Protein AF-A0A940W185-F1 (afdb_monomer)

Solvent-accessible surface area (backbone atoms only — not comparable to full-atom values): 5655 Å² total; per-residue (Å²): 115,68,66,63,51,51,51,52,52,51,52,49,50,53,51,50,52,52,53,50,52,56,47,51,56,51,49,55,60,72,57,41,48,78,48,98,65,41,20,35,39,32,78,48,77,94,87,41,63,51,71,51,66,34,74,63,48,48,61,72,66,52,75,73,76,48,74,49,69,66,63,90,88,64,88,79,52,80,72,36,76,55,34,32,43,32,41,90,95,43,76,45,76,34,39,71

Radius of gyration: 20.03 Å; Cα contacts (8 Å, |Δi|>4): 103; chains: 1; bounding box: 38×27×62 Å

Sequence (96 aa):
MTVLLATLMIAAFLTADYALEARRKRQAAASALFHRGHTWALPAARGFARVGIDDFARQVVGTIDRIEFPEPGKEVRQGDALFTVVRGNRKIDFVA

Secondary structure (DSSP, 8-state):
-HHHHHHHHHHHHHHHHHHHHHHHHHHHHHT-EE-TTSEEEEE-GGG-EEEEE-HHHHHHH-S--EEEPPPTT----TTSEEEEEEETTEEEEEE-

Mean predicted aligned error: 7.54 Å

Foldseek 3Di:
DVVVVVVVVVVVVVVVVVVVVVVVVVVQVVQWDADPLQKIWHDDPPRDIDIDGHPVVCVVLDDFPDKAADDPPDDFDFPGFGIWTDDPPDIDTRGD

pLDDT: mean 90.77, std 6.91, range [67.0, 97.25]

Nearest PDB structures (foldseek):
  3a8i-assembly2_F  TM=9.016E-01  e=1.578E-03  Escherichia coli K-12
  3hgb-assembly1_A  TM=8.989E-01  e=1.892E-03  Mycobacterium tuberculosis H37Rv
  3a7a-assembly2_D  TM=8.986E-01  e=1.781E-03  Escherichia coli K-12
  3ift-assembly1_A  TM=8.897E-01  e=2.268E-03  Mycobacterium tuberculosis
  3a7a-assembly1_B  TM=9.163E-01  e=3.262E-03  Escherichia coli K-12

Structure (mmCIF, N/CA/C/O backbone):
data_AF-A0A940W185-F1
#
_entry.id   AF-A0A940W185-F1
#
loop_
_atom_site.group_PDB
_atom_site.id
_atom_site.type_symbol
_atom_site.label_atom_id
_atom_site.label_alt_id
_atom_site.label_comp_id
_atom_site.label_asym_id
_atom_site.label_entity_id
_atom_site.label_seq_id
_atom_site.pdbx_PDB_ins_code
_atom_site.Cartn_x
_atom_site.Cartn_y
_atom_site.Cartn_z
_atom_site.occupancy
_atom_site.B_iso_or_equiv
_atom_site.auth_seq_id
_atom_site.auth_comp_id
_atom_site.auth_asym_id
_atom_site.auth_atom_id
_atom_site.pdbx_PDB_model_num
ATOM 1 N N . MET A 1 1 ? 17.698 -3.581 47.408 1.00 79.00 1 MET A N 1
ATOM 2 C CA . MET A 1 1 ? 18.628 -3.782 46.271 1.00 79.00 1 MET A CA 1
ATOM 3 C C . MET A 1 1 ? 17.962 -4.513 45.102 1.00 79.00 1 MET A C 1
ATOM 5 O O . MET A 1 1 ? 18.002 -4.010 43.992 1.00 79.00 1 MET A O 1
ATOM 9 N N . THR A 1 2 ? 17.307 -5.655 45.334 1.00 90.00 2 THR A N 1
ATOM 10 C CA . THR A 1 2 ? 16.699 -6.513 44.293 1.00 90.00 2 THR A CA 1
ATOM 11 C C . THR A 1 2 ? 15.540 -5.874 43.520 1.00 90.00 2 THR A C 1
ATOM 13 O O . THR A 1 2 ? 15.497 -5.994 42.302 1.00 90.00 2 THR A O 1
ATOM 16 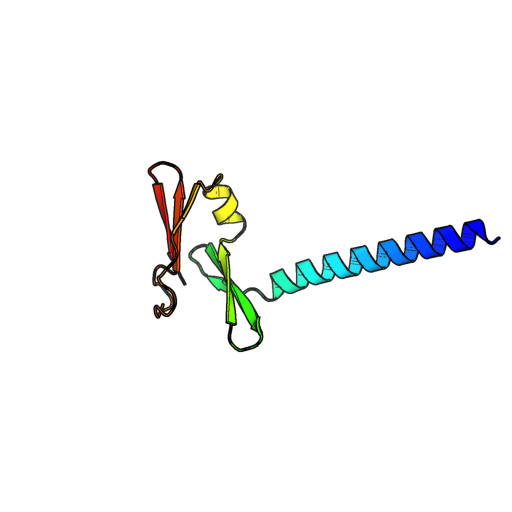N N . VAL A 1 3 ? 14.640 -5.142 44.188 1.00 90.50 3 VAL A N 1
ATOM 17 C CA . VAL A 1 3 ? 13.497 -4.472 43.527 1.00 90.50 3 VAL A CA 1
ATOM 18 C C . VAL A 1 3 ? 13.955 -3.381 42.553 1.00 90.50 3 VAL A C 1
ATOM 20 O O . VAL A 1 3 ? 13.447 -3.306 41.442 1.00 90.50 3 VAL A O 1
ATOM 23 N N . LEU A 1 4 ? 14.958 -2.583 42.938 1.00 89.62 4 LEU A N 1
ATOM 24 C CA . LEU A 1 4 ? 15.535 -1.535 42.087 1.00 89.62 4 LEU A CA 1
ATOM 25 C C . LEU A 1 4 ? 16.229 -2.123 40.850 1.00 89.62 4 LEU A C 1
ATOM 27 O O . LEU A 1 4 ? 16.123 -1.589 39.752 1.00 89.62 4 LEU A O 1
ATOM 31 N N . LEU A 1 5 ? 16.928 -3.244 41.022 1.00 90.12 5 LEU A N 1
ATOM 32 C CA . LEU A 1 5 ? 17.546 -3.961 39.910 1.00 90.12 5 LEU A CA 1
ATOM 33 C C . LEU A 1 5 ? 16.487 -4.529 38.956 1.00 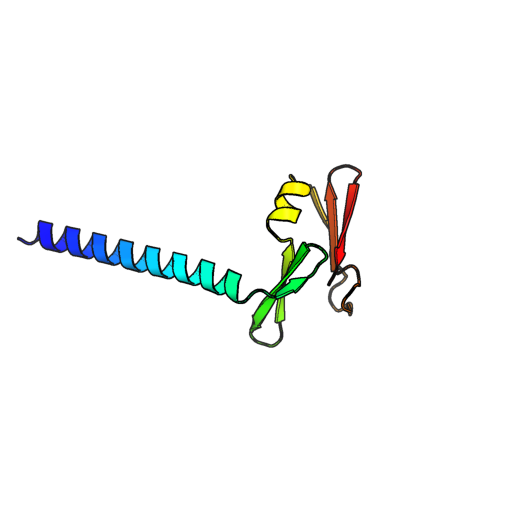90.12 5 LEU A C 1
ATOM 35 O O . LEU A 1 5 ? 16.618 -4.376 37.745 1.00 90.12 5 LEU A O 1
ATOM 39 N N . ALA A 1 6 ? 15.411 -5.115 39.487 1.00 91.62 6 ALA A N 1
ATOM 40 C CA . ALA A 1 6 ? 14.321 -5.654 38.679 1.00 91.62 6 ALA A CA 1
ATOM 41 C C . ALA A 1 6 ? 13.593 -4.564 37.874 1.00 91.62 6 ALA A C 1
ATOM 43 O O . ALA A 1 6 ? 13.331 -4.755 36.687 1.00 91.62 6 ALA A O 1
ATOM 44 N N . THR A 1 7 ? 13.317 -3.401 38.473 1.00 93.88 7 THR A N 1
ATOM 45 C CA . THR A 1 7 ? 12.675 -2.286 37.758 1.00 93.88 7 THR A CA 1
ATOM 46 C C . THR A 1 7 ? 13.572 -1.716 36.663 1.00 93.88 7 THR A C 1
ATOM 48 O O . THR A 1 7 ? 13.087 -1.469 35.560 1.00 93.88 7 THR A O 1
ATOM 51 N N . LEU A 1 8 ? 14.878 -1.576 36.915 1.00 95.69 8 LEU A N 1
ATOM 52 C CA . LEU A 1 8 ? 15.839 -1.143 35.897 1.00 95.69 8 LEU A CA 1
ATOM 53 C C . LEU A 1 8 ? 15.955 -2.147 34.743 1.00 95.69 8 LEU A C 1
ATOM 55 O O . LEU A 1 8 ? 16.006 -1.735 33.586 1.00 95.69 8 LEU A O 1
ATOM 59 N N . MET A 1 9 ? 15.939 -3.452 35.028 1.00 94.44 9 MET A N 1
ATOM 60 C CA . MET A 1 9 ? 15.979 -4.488 33.991 1.00 94.44 9 MET A CA 1
ATOM 61 C C . MET A 1 9 ? 14.719 -4.495 33.120 1.00 94.44 9 MET A C 1
ATOM 63 O O . MET A 1 9 ? 14.829 -4.578 31.898 1.00 94.44 9 MET A O 1
ATOM 67 N N . ILE A 1 10 ? 13.534 -4.353 33.719 1.00 95.00 10 ILE A N 1
ATOM 68 C CA . ILE A 1 10 ? 12.270 -4.267 32.973 1.00 95.00 10 ILE A CA 1
ATOM 69 C C . ILE A 1 10 ? 12.240 -2.994 32.122 1.00 95.00 10 ILE A C 1
ATOM 71 O O . ILE A 1 10 ? 11.922 -3.058 30.936 1.00 95.00 10 ILE A O 1
ATOM 75 N N . ALA A 1 11 ? 12.620 -1.845 32.688 1.00 94.12 11 ALA A N 1
ATOM 76 C CA . ALA A 1 11 ? 12.675 -0.586 31.950 1.00 94.12 11 ALA A CA 1
ATOM 77 C C . ALA A 1 11 ? 13.664 -0.655 30.774 1.00 94.12 11 ALA A C 1
ATOM 79 O O . ALA A 1 11 ? 13.344 -0.201 29.675 1.00 94.12 11 ALA A O 1
ATOM 80 N N . ALA A 1 12 ? 14.835 -1.269 30.972 1.00 92.62 12 ALA A N 1
ATOM 81 C CA . ALA A 1 12 ? 15.821 -1.481 29.916 1.00 92.62 12 ALA A CA 1
ATOM 82 C C . ALA A 1 12 ? 15.289 -2.408 28.813 1.00 92.62 12 ALA A C 1
ATOM 84 O O . ALA A 1 12 ? 15.441 -2.099 27.632 1.00 92.62 12 ALA A O 1
ATOM 85 N N . PHE A 1 13 ? 14.617 -3.502 29.185 1.00 95.12 13 PHE A N 1
ATOM 86 C CA . PHE A 1 13 ? 14.016 -4.438 28.235 1.00 95.12 13 PHE A CA 1
ATOM 87 C C . PHE A 1 13 ? 12.917 -3.775 27.394 1.00 95.12 13 PHE A C 1
ATOM 89 O O . PHE A 1 13 ? 12.965 -3.834 26.168 1.00 95.12 13 PHE A O 1
ATOM 96 N N . LEU A 1 14 ? 11.983 -3.064 28.035 1.00 92.38 14 LEU A N 1
ATOM 97 C CA . LEU A 1 14 ? 10.913 -2.334 27.346 1.00 92.38 14 LEU A CA 1
ATOM 98 C C . LEU A 1 14 ? 11.462 -1.232 26.433 1.00 92.38 14 LEU A C 1
ATOM 100 O O . LEU A 1 14 ? 10.981 -1.048 25.317 1.00 92.38 14 LEU A O 1
ATOM 104 N N . THR A 1 15 ? 12.498 -0.516 26.877 1.00 90.56 15 THR A N 1
ATOM 105 C CA . THR A 1 15 ? 13.142 0.527 26.067 1.00 90.56 15 THR A CA 1
ATOM 106 C C . THR A 1 15 ? 13.836 -0.069 24.842 1.00 90.56 15 THR A C 1
ATOM 108 O O . THR A 1 15 ? 13.741 0.489 23.748 1.00 90.56 15 THR A O 1
ATOM 111 N N . ALA A 1 16 ? 14.521 -1.205 25.000 1.00 90.19 16 ALA A N 1
ATOM 112 C CA . ALA A 1 16 ? 15.186 -1.898 23.902 1.00 90.19 16 ALA A CA 1
ATOM 113 C C . ALA A 1 16 ? 14.182 -2.434 22.871 1.00 90.19 16 ALA A C 1
ATOM 115 O O . ALA A 1 16 ? 14.385 -2.236 21.671 1.00 90.19 16 ALA A O 1
ATOM 116 N N . ASP A 1 17 ? 13.088 -3.046 23.328 1.00 88.88 17 ASP A N 1
ATOM 117 C CA . ASP A 1 17 ? 12.013 -3.548 22.468 1.00 88.88 17 ASP A CA 1
ATOM 118 C C . ASP A 1 17 ? 11.335 -2.407 21.690 1.00 88.88 17 ASP A C 1
ATOM 120 O O . ASP A 1 17 ? 11.255 -2.438 20.458 1.00 88.88 17 ASP A O 1
ATOM 124 N N . TYR A 1 18 ? 10.989 -1.316 22.382 1.00 86.81 18 TYR A N 1
ATOM 125 C CA . TYR A 1 18 ? 10.432 -0.117 21.755 1.00 86.81 18 TYR A CA 1
ATOM 126 C C . TYR A 1 18 ? 11.373 0.482 20.697 1.00 86.81 18 TYR A C 1
ATOM 128 O O . TYR A 1 18 ? 10.955 0.819 19.584 1.00 86.81 18 TYR A O 1
ATOM 136 N N . ALA A 1 19 ? 12.665 0.604 21.018 1.00 87.75 19 ALA A N 1
ATOM 137 C CA . ALA A 1 19 ? 13.659 1.144 20.097 1.00 87.75 19 ALA A CA 1
ATOM 138 C C . ALA A 1 19 ? 13.861 0.245 18.867 1.00 87.75 19 ALA A C 1
ATOM 140 O O . ALA A 1 19 ? 14.043 0.759 17.756 1.00 87.75 19 ALA A O 1
ATOM 141 N N . LEU A 1 20 ? 13.816 -1.078 19.044 1.00 85.00 20 LEU A N 1
ATOM 142 C CA . LEU A 1 20 ? 13.917 -2.046 17.957 1.00 85.00 20 LEU A CA 1
ATOM 143 C C . LEU A 1 20 ? 12.713 -1.944 17.015 1.00 85.00 20 LEU A C 1
ATOM 145 O O . LEU A 1 20 ? 12.895 -1.866 15.798 1.00 85.00 20 LEU A O 1
ATOM 149 N N . GLU A 1 21 ? 11.504 -1.869 17.563 1.00 85.38 21 GLU A N 1
ATOM 150 C CA . GLU A 1 21 ? 10.275 -1.756 16.778 1.00 85.38 21 GLU A CA 1
ATOM 151 C C . GLU A 1 21 ? 10.215 -0.427 16.005 1.00 85.38 21 GLU A C 1
ATOM 153 O O . GLU A 1 21 ? 9.926 -0.391 14.804 1.00 85.38 21 GLU A O 1
ATOM 158 N N . ALA A 1 22 ? 10.607 0.680 16.641 1.00 81.06 22 ALA A N 1
ATOM 159 C CA . ALA A 1 22 ? 10.704 1.982 15.984 1.00 81.06 22 ALA A CA 1
ATOM 160 C C . ALA A 1 22 ? 11.770 2.017 14.870 1.00 81.06 22 ALA A C 1
ATOM 162 O O . ALA A 1 22 ? 11.617 2.738 13.879 1.00 81.06 22 ALA A O 1
ATOM 163 N N . ARG A 1 23 ? 12.874 1.270 15.012 1.00 75.88 23 ARG A N 1
ATOM 164 C CA . ARG A 1 23 ? 13.878 1.110 13.943 1.00 75.88 23 ARG A CA 1
ATOM 165 C C . ARG A 1 23 ? 13.3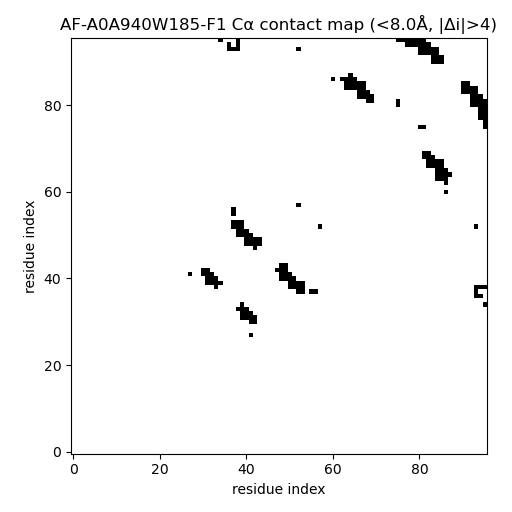37 0.266 12.796 1.00 75.88 23 ARG A C 1
ATOM 167 O O . ARG A 1 23 ? 13.488 0.677 11.651 1.00 75.88 23 ARG A O 1
ATOM 174 N N . ARG A 1 24 ? 12.657 -0.848 13.085 1.00 76.00 24 ARG A N 1
ATOM 175 C CA . ARG A 1 24 ? 12.031 -1.707 12.066 1.00 76.00 24 ARG A CA 1
ATOM 176 C C . ARG A 1 24 ? 11.028 -0.943 11.209 1.00 76.00 24 ARG A C 1
ATOM 178 O O . ARG A 1 24 ? 11.117 -1.011 9.986 1.00 76.00 24 ARG A O 1
ATOM 185 N N . LYS A 1 25 ? 10.136 -0.155 11.822 1.00 72.62 25 LYS A N 1
ATOM 186 C CA . LYS A 1 25 ? 9.174 0.689 11.087 1.00 72.62 25 LYS A CA 1
ATOM 187 C C . LYS A 1 25 ? 9.869 1.707 10.182 1.00 72.62 25 LYS A C 1
ATOM 189 O O . LYS A 1 25 ? 9.513 1.832 9.013 1.00 72.62 25 LYS A O 1
ATOM 194 N N . ARG A 1 26 ? 10.902 2.389 10.691 1.00 67.00 26 ARG A N 1
ATOM 195 C CA . ARG A 1 26 ? 11.695 3.345 9.898 1.00 67.00 26 ARG A CA 1
ATOM 196 C C . ARG A 1 26 ? 12.445 2.674 8.750 1.00 67.00 26 ARG A C 1
ATOM 198 O O . ARG A 1 26 ? 12.464 3.212 7.652 1.00 67.00 26 ARG A O 1
ATOM 205 N N . GLN A 1 27 ? 13.026 1.501 8.980 1.00 69.12 27 GLN A N 1
ATOM 206 C CA . GLN A 1 27 ? 13.740 0.753 7.949 1.00 69.12 27 GLN A CA 1
ATOM 207 C C . GLN A 1 27 ? 12.793 0.235 6.860 1.00 69.12 27 GLN A C 1
ATOM 209 O O . GLN A 1 27 ? 13.137 0.300 5.682 1.00 69.12 27 GLN A O 1
ATOM 214 N N . ALA A 1 28 ? 11.595 -0.229 7.230 1.00 67.81 28 ALA A N 1
ATOM 215 C CA . ALA A 1 28 ? 10.563 -0.620 6.274 1.00 67.81 28 ALA A CA 1
ATOM 216 C C . ALA A 1 28 ? 10.139 0.560 5.383 1.00 67.81 28 ALA A C 1
ATOM 218 O O . ALA A 1 28 ? 10.048 0.393 4.172 1.00 67.81 28 ALA A O 1
ATOM 219 N N . ALA A 1 29 ? 9.969 1.757 5.958 1.00 68.81 29 ALA A N 1
ATOM 220 C CA . ALA A 1 29 ? 9.691 2.973 5.193 1.00 68.81 29 ALA A CA 1
ATOM 221 C C . ALA A 1 29 ? 10.867 3.384 4.288 1.00 68.81 29 ALA A C 1
ATOM 223 O O . ALA A 1 29 ? 10.660 3.729 3.131 1.00 68.81 29 ALA A O 1
ATOM 224 N N . ALA A 1 30 ? 12.106 3.289 4.781 1.00 72.19 30 ALA A N 1
ATOM 225 C CA . ALA A 1 30 ? 13.307 3.619 4.008 1.00 72.19 30 ALA A CA 1
ATOM 226 C C . ALA A 1 30 ? 13.588 2.639 2.853 1.00 72.19 30 ALA A C 1
ATOM 228 O O . ALA A 1 30 ? 14.318 2.979 1.929 1.00 72.19 30 ALA A O 1
ATOM 229 N N . SER A 1 31 ? 13.027 1.429 2.912 1.00 82.94 31 SER A N 1
ATOM 230 C CA . SER A 1 31 ? 13.223 0.380 1.901 1.00 82.94 31 SER A CA 1
ATOM 231 C C . SER A 1 31 ? 12.084 0.314 0.875 1.00 82.94 31 SER A C 1
ATOM 233 O O . SER A 1 31 ? 12.133 -0.515 -0.033 1.00 82.94 31 SER A O 1
ATOM 235 N N . ALA A 1 32 ? 11.047 1.142 1.028 1.00 90.00 32 ALA A N 1
ATOM 236 C CA . ALA A 1 32 ? 9.937 1.218 0.090 1.00 90.00 32 ALA A CA 1
ATOM 237 C C . ALA A 1 32 ? 10.301 2.097 -1.118 1.00 90.00 32 ALA A C 1
ATOM 239 O O . ALA A 1 32 ? 10.877 3.175 -0.978 1.00 90.00 32 ALA A O 1
ATOM 240 N N . LEU A 1 33 ? 9.940 1.632 -2.311 1.00 91.94 33 LEU A N 1
ATOM 241 C CA . LEU A 1 33 ? 10.059 2.364 -3.568 1.00 91.94 33 LEU A CA 1
ATOM 242 C C . LEU A 1 33 ? 8.728 3.056 -3.856 1.00 91.94 33 LEU A C 1
ATOM 244 O O . LEU A 1 33 ? 7.690 2.408 -3.767 1.00 91.94 33 LEU A O 1
ATOM 248 N N . PHE A 1 34 ? 8.752 4.340 -4.209 1.00 91.75 34 PHE A N 1
ATOM 249 C CA . PHE A 1 34 ? 7.544 5.140 -4.428 1.00 91.75 34 PHE A CA 1
ATOM 250 C C . PHE A 1 34 ? 7.336 5.463 -5.905 1.00 91.75 34 PHE A C 1
ATOM 252 O O . PHE A 1 34 ? 8.283 5.793 -6.622 1.00 91.75 34 PHE A O 1
ATOM 259 N N . HIS A 1 35 ? 6.078 5.430 -6.336 1.00 93.81 35 HIS A N 1
ATOM 260 C CA . HIS A 1 35 ? 5.652 5.860 -7.659 1.00 93.81 35 HIS A CA 1
ATOM 261 C C . HIS A 1 35 ? 4.918 7.207 -7.589 1.00 93.81 35 HIS A C 1
ATOM 263 O O . HIS A 1 35 ? 4.287 7.546 -6.588 1.00 93.81 35 HIS A O 1
ATOM 269 N N . ARG A 1 36 ? 4.942 7.978 -8.686 1.00 92.88 36 ARG A N 1
ATOM 270 C CA . ARG A 1 36 ? 4.248 9.281 -8.777 1.00 92.88 36 ARG A CA 1
ATOM 271 C C . ARG A 1 36 ? 2.723 9.162 -8.673 1.00 92.88 36 ARG A C 1
ATOM 273 O O . ARG A 1 36 ? 2.062 10.145 -8.374 1.00 92.88 36 ARG A O 1
ATOM 280 N N . GLY A 1 37 ? 2.184 7.967 -8.901 1.00 93.19 37 GLY A N 1
ATOM 281 C CA . GLY A 1 37 ? 0.771 7.625 -8.715 1.00 93.19 37 GLY A CA 1
ATOM 282 C C . GLY A 1 37 ? 0.377 7.317 -7.266 1.00 93.19 37 GLY A C 1
ATOM 283 O O . GLY A 1 37 ? -0.640 6.663 -7.061 1.00 93.19 37 GLY A O 1
ATOM 284 N N . HIS A 1 38 ? 1.176 7.739 -6.278 1.00 94.50 38 HIS A N 1
ATOM 285 C CA . HIS A 1 38 ? 0.929 7.536 -4.844 1.00 94.50 38 HIS A CA 1
ATOM 286 C C . HIS A 1 38 ? 0.826 6.073 -4.401 1.00 94.50 38 HIS A C 1
ATOM 288 O O . HIS A 1 38 ? 0.120 5.732 -3.447 1.00 94.50 38 HIS A O 1
ATOM 294 N N . THR A 1 39 ? 1.563 5.203 -5.085 1.00 95.31 39 THR A N 1
ATOM 295 C CA . THR A 1 39 ? 1.764 3.810 -4.696 1.00 95.31 39 THR A CA 1
ATOM 296 C C . THR A 1 39 ? 3.183 3.590 -4.196 1.00 95.31 39 THR A C 1
ATOM 298 O O . THR A 1 39 ? 4.110 4.337 -4.526 1.00 95.31 39 THR A O 1
ATOM 301 N N . TRP A 1 40 ? 3.359 2.555 -3.382 1.00 94.31 40 TRP A N 1
ATOM 302 C CA . TRP A 1 40 ? 4.670 2.073 -2.973 1.00 94.31 40 TRP A CA 1
ATOM 303 C C . TRP A 1 40 ? 4.800 0.573 -3.198 1.00 94.31 40 TRP A C 1
ATOM 305 O O . TRP A 1 40 ? 3.815 -0.165 -3.147 1.00 94.31 40 TRP A O 1
ATOM 315 N N . ALA A 1 41 ? 6.039 0.128 -3.390 1.00 93.06 41 ALA A N 1
ATOM 316 C CA . ALA A 1 41 ? 6.430 -1.270 -3.427 1.00 93.06 41 ALA A CA 1
ATOM 317 C C . ALA A 1 41 ? 7.540 -1.523 -2.400 1.00 93.06 41 ALA A C 1
ATOM 319 O O . ALA A 1 41 ? 8.569 -0.851 -2.391 1.00 93.06 41 ALA A O 1
ATOM 320 N N . LEU A 1 42 ? 7.336 -2.504 -1.528 1.00 92.94 42 LEU A N 1
ATOM 321 C CA . LEU A 1 42 ? 8.315 -2.964 -0.553 1.00 92.94 42 LEU A CA 1
ATOM 322 C C . LEU A 1 42 ? 8.773 -4.368 -0.955 1.00 92.94 42 LEU A C 1
ATOM 324 O O . LEU A 1 42 ? 7.983 -5.314 -0.825 1.00 92.94 42 LEU A O 1
ATOM 328 N N . PRO A 1 43 ? 10.026 -4.529 -1.416 1.00 91.25 43 PRO A N 1
ATOM 329 C CA . PRO A 1 43 ? 10.577 -5.838 -1.730 1.00 91.25 43 PRO A CA 1
ATOM 330 C C . PRO A 1 43 ? 10.440 -6.805 -0.549 1.00 91.25 43 PRO A C 1
ATOM 332 O O . PRO A 1 43 ? 10.689 -6.460 0.608 1.00 91.25 43 PRO A O 1
ATOM 335 N N . ALA A 1 44 ? 10.030 -8.030 -0.852 1.00 88.81 44 ALA A N 1
ATOM 336 C CA . ALA A 1 44 ? 9.933 -9.139 0.080 1.00 88.81 44 ALA A CA 1
ATOM 337 C C . ALA A 1 44 ? 10.811 -10.304 -0.405 1.00 88.81 44 ALA A C 1
ATOM 339 O O . ALA A 1 44 ? 11.455 -10.252 -1.454 1.00 88.81 44 ALA A O 1
ATOM 340 N N . ALA A 1 45 ? 10.887 -11.369 0.391 1.00 89.25 45 ALA A N 1
ATOM 341 C CA . ALA A 1 45 ? 11.670 -12.541 0.023 1.00 89.25 45 ALA A CA 1
ATOM 342 C C . ALA A 1 45 ? 11.123 -13.207 -1.252 1.00 89.25 45 ALA A C 1
ATOM 344 O O . ALA A 1 45 ? 9.933 -13.120 -1.544 1.00 89.25 45 ALA A O 1
ATOM 345 N N . ARG A 1 46 ? 11.987 -13.949 -1.958 1.00 91.25 46 ARG A N 1
ATOM 346 C CA . ARG A 1 46 ? 11.617 -14.837 -3.080 1.00 91.25 46 ARG A CA 1
ATOM 347 C C . ARG A 1 46 ? 10.969 -14.128 -4.280 1.00 91.25 46 ARG A C 1
ATOM 349 O O . ARG A 1 46 ? 10.100 -14.698 -4.925 1.00 91.25 46 ARG A O 1
ATOM 356 N N . GLY A 1 47 ? 11.391 -12.898 -4.575 1.00 88.38 47 GLY A N 1
ATOM 357 C CA . GLY A 1 47 ? 10.914 -12.149 -5.746 1.00 88.38 47 GLY A CA 1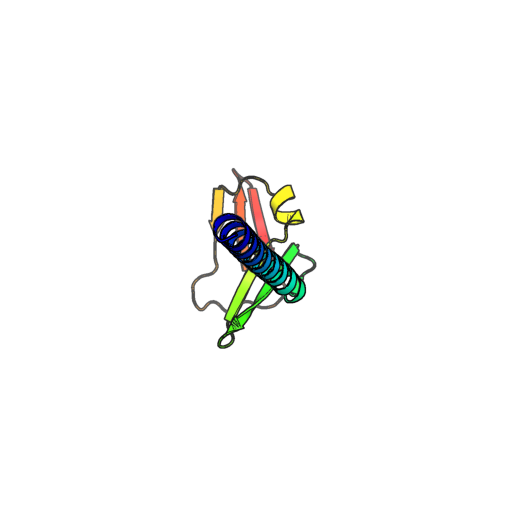
ATOM 358 C C . GLY A 1 47 ? 9.505 -11.570 -5.596 1.00 88.38 47 GLY A C 1
ATOM 359 O O . GLY A 1 47 ? 8.963 -11.039 -6.557 1.00 88.38 47 GLY A O 1
ATOM 360 N N . PHE A 1 48 ? 8.918 -11.644 -4.401 1.00 91.38 48 PHE A N 1
ATOM 361 C CA . PHE A 1 48 ? 7.657 -10.979 -4.103 1.00 91.38 48 PHE A CA 1
ATOM 362 C C . PHE A 1 48 ? 7.895 -9.530 -3.681 1.00 91.38 48 PHE A C 1
ATOM 364 O O . PHE A 1 48 ? 8.945 -9.183 -3.141 1.00 91.38 48 PHE A O 1
ATOM 371 N N . ALA A 1 49 ? 6.879 -8.696 -3.849 1.00 91.44 49 ALA A N 1
ATOM 372 C CA . ALA A 1 49 ? 6.817 -7.373 -3.252 1.00 91.44 49 ALA A CA 1
ATOM 373 C C . ALA A 1 49 ? 5.451 -7.186 -2.592 1.00 91.44 49 ALA A C 1
ATOM 375 O O . ALA A 1 49 ? 4.437 -7.684 -3.080 1.00 91.44 49 ALA A O 1
ATOM 376 N N . ARG A 1 50 ? 5.423 -6.464 -1.472 1.00 92.06 50 ARG A N 1
ATOM 377 C CA . ARG A 1 50 ? 4.178 -5.881 -0.965 1.00 92.06 50 ARG A CA 1
ATOM 378 C C . ARG A 1 50 ? 3.962 -4.557 -1.672 1.00 92.06 50 ARG A C 1
ATOM 380 O O . ARG A 1 50 ? 4.915 -3.805 -1.833 1.00 92.06 50 ARG A O 1
ATOM 387 N N . VAL A 1 51 ? 2.728 -4.272 -2.047 1.00 93.44 51 VAL A N 1
ATOM 388 C CA . VAL A 1 51 ? 2.349 -3.031 -2.722 1.00 93.44 51 VAL A CA 1
ATOM 389 C C . VAL A 1 51 ? 1.201 -2.372 -1.973 1.00 93.44 51 VAL A C 1
ATOM 391 O O . VAL A 1 51 ? 0.437 -3.051 -1.283 1.00 93.44 51 VAL A O 1
ATOM 394 N N . GLY A 1 52 ? 1.080 -1.056 -2.088 1.00 93.50 52 GLY A N 1
ATOM 395 C CA . GLY A 1 52 ? 0.002 -0.311 -1.448 1.00 93.50 52 GLY A CA 1
ATOM 396 C C . GLY A 1 52 ? -0.007 1.154 -1.849 1.00 93.50 52 GLY A C 1
ATOM 397 O O . GLY A 1 52 ? 0.734 1.562 -2.738 1.00 93.50 52 GLY A O 1
ATOM 398 N N . ILE A 1 53 ? -0.852 1.936 -1.178 1.00 94.94 53 ILE A N 1
ATOM 399 C CA . ILE A 1 53 ? -0.920 3.394 -1.331 1.00 94.94 53 ILE A CA 1
ATOM 400 C C . ILE A 1 53 ? -0.123 4.087 -0.230 1.00 94.94 53 ILE A C 1
ATOM 402 O O . ILE A 1 53 ? -0.032 3.571 0.890 1.00 94.94 53 ILE A O 1
ATOM 406 N N . ASP A 1 54 ? 0.460 5.241 -0.541 1.00 93.19 54 ASP A N 1
ATOM 407 C CA . ASP A 1 54 ? 1.145 6.059 0.458 1.00 93.19 54 ASP A CA 1
ATOM 408 C C . ASP A 1 54 ? 0.160 6.714 1.451 1.00 93.19 54 ASP A C 1
ATO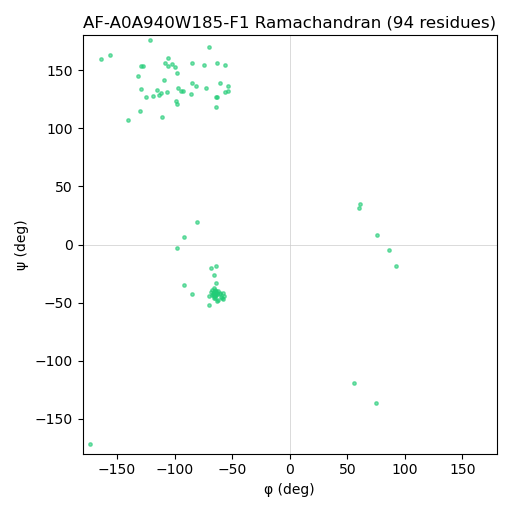M 410 O O . ASP A 1 54 ? -1.067 6.676 1.294 1.00 93.19 54 ASP A O 1
ATOM 414 N N . ASP A 1 55 ? 0.700 7.305 2.519 1.00 91.88 55 ASP A N 1
ATOM 415 C CA . ASP A 1 55 ? -0.120 7.935 3.556 1.00 91.88 55 ASP A CA 1
ATOM 416 C C . ASP A 1 55 ? -0.893 9.161 3.052 1.00 91.88 55 ASP A C 1
ATOM 418 O O . ASP A 1 55 ? -1.962 9.461 3.587 1.00 91.88 55 ASP A O 1
ATOM 422 N N . PHE A 1 56 ? -0.400 9.847 2.018 1.00 93.38 56 PHE A N 1
ATOM 423 C CA . PHE A 1 56 ? -1.101 10.979 1.421 1.00 93.38 56 PHE A CA 1
ATOM 424 C C . PHE A 1 56 ? -2.350 10.501 0.676 1.00 93.38 56 PHE A C 1
ATOM 426 O O . PHE A 1 56 ? -3.454 10.957 0.975 1.00 93.38 56 PHE A O 1
ATOM 433 N N . ALA A 1 57 ? -2.214 9.523 -0.222 1.00 94.06 57 ALA A N 1
ATOM 434 C CA . ALA A 1 57 ? -3.342 8.918 -0.917 1.00 94.06 57 ALA A CA 1
ATOM 435 C C . ALA A 1 57 ? -4.345 8.311 0.063 1.00 94.06 57 ALA A C 1
ATOM 437 O O . ALA A 1 57 ? -5.546 8.522 -0.092 1.00 94.06 57 ALA A O 1
ATOM 438 N N . ARG A 1 58 ? -3.881 7.630 1.118 1.00 93.44 58 ARG A N 1
ATOM 439 C CA . ARG A 1 58 ? -4.765 7.101 2.166 1.00 93.44 58 ARG A CA 1
ATOM 440 C C . ARG A 1 58 ? -5.605 8.200 2.823 1.00 93.44 58 ARG A C 1
ATOM 442 O O . ARG A 1 58 ? -6.801 8.005 3.033 1.00 93.44 58 ARG A O 1
ATOM 449 N N . GLN A 1 59 ? -5.005 9.347 3.145 1.00 94.06 59 GLN A N 1
ATOM 450 C CA . GLN A 1 59 ? -5.719 10.484 3.737 1.00 94.06 59 GLN A CA 1
ATOM 451 C C . GLN A 1 59 ? -6.699 11.137 2.754 1.00 94.06 59 GLN A C 1
ATOM 453 O O . GLN A 1 59 ? -7.814 11.473 3.148 1.00 94.06 59 GLN A O 1
ATOM 458 N N . VAL A 1 60 ? -6.312 11.283 1.484 1.00 93.38 60 VAL A N 1
ATOM 459 C CA . VAL A 1 60 ? -7.152 11.876 0.429 1.00 93.38 60 VAL A CA 1
ATOM 460 C C . VAL A 1 60 ? -8.355 10.992 0.099 1.00 93.38 60 VAL A C 1
ATOM 462 O O . VAL A 1 60 ? -9.473 11.487 -0.043 1.00 93.38 60 VAL A O 1
ATOM 465 N N . VAL A 1 61 ? -8.141 9.680 -0.009 1.00 94.38 61 VAL A N 1
ATOM 466 C CA . VAL A 1 61 ? -9.210 8.705 -0.248 1.00 94.38 61 VAL A CA 1
ATOM 467 C C . VAL A 1 61 ? -10.168 8.663 0.945 1.00 94.38 61 VAL A C 1
ATOM 469 O O . VAL A 1 61 ? -11.388 8.683 0.758 1.00 94.38 61 VAL A O 1
ATOM 472 N N . GLY A 1 62 ? -9.630 8.639 2.168 1.00 93.00 62 GLY A N 1
ATOM 473 C CA . GLY A 1 62 ? -10.403 8.485 3.396 1.00 93.00 62 GLY A CA 1
ATOM 474 C C . GLY A 1 62 ? -10.873 7.042 3.596 1.00 93.00 62 GLY A C 1
ATOM 475 O O . GLY A 1 62 ? -10.107 6.098 3.411 1.00 93.00 62 GLY A O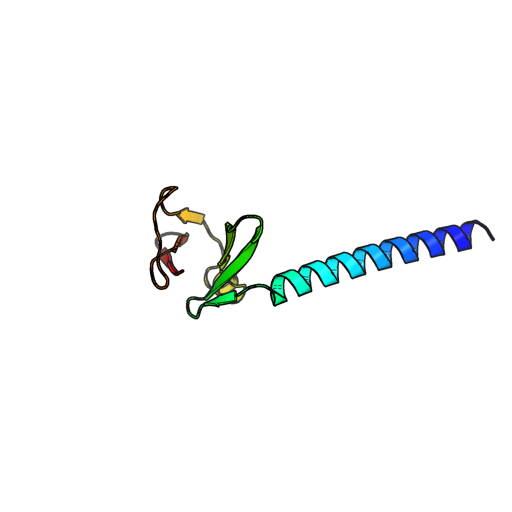 1
ATOM 476 N N . THR A 1 63 ? -12.131 6.856 4.006 1.00 94.62 63 THR A N 1
ATOM 477 C CA . THR A 1 63 ? -12.713 5.519 4.212 1.00 94.62 63 THR A CA 1
ATOM 478 C C . THR A 1 63 ? -12.779 4.739 2.900 1.00 94.62 63 THR A C 1
ATOM 480 O O . THR A 1 63 ? -13.336 5.229 1.918 1.00 94.62 63 THR A O 1
ATOM 483 N N . ILE A 1 64 ? -12.229 3.525 2.908 1.00 95.38 64 ILE A N 1
ATOM 484 C CA . ILE A 1 64 ? -12.235 2.588 1.782 1.00 95.38 64 ILE A CA 1
ATOM 485 C C . ILE A 1 64 ? -13.352 1.571 2.008 1.00 95.38 64 ILE A C 1
ATOM 487 O O . ILE A 1 64 ? -13.341 0.886 3.028 1.00 95.38 64 ILE A O 1
ATOM 491 N N . ASP A 1 65 ? -14.276 1.447 1.054 1.00 96.88 65 ASP A N 1
ATOM 492 C CA . ASP A 1 65 ? -15.378 0.482 1.157 1.00 96.88 65 ASP A CA 1
ATOM 493 C C . ASP A 1 65 ? -14.946 -0.904 0.671 1.00 96.88 65 ASP A C 1
ATOM 495 O O . ASP A 1 65 ? -15.263 -1.920 1.286 1.00 96.88 65 ASP A O 1
ATOM 499 N N . ARG A 1 66 ? -14.205 -0.953 -0.444 1.00 96.69 66 ARG A N 1
ATOM 500 C CA . ARG A 1 66 ? -13.561 -2.173 -0.946 1.00 96.69 66 ARG A CA 1
ATOM 501 C C . ARG A 1 66 ? -12.362 -1.859 -1.835 1.00 96.69 66 ARG A C 1
ATOM 503 O O . ARG A 1 66 ? -12.233 -0.751 -2.358 1.00 96.69 66 ARG A O 1
ATOM 510 N N . ILE A 1 67 ? -11.533 -2.876 -2.045 1.00 96.75 67 ILE A N 1
ATOM 511 C CA . ILE A 1 67 ? -10.432 -2.868 -3.008 1.00 96.75 67 ILE A CA 1
ATOM 512 C C . ILE A 1 67 ? -10.697 -3.975 -4.030 1.00 96.75 67 ILE A C 1
ATOM 514 O O . ILE A 1 67 ? -10.969 -5.114 -3.653 1.00 96.75 67 ILE A O 1
ATOM 518 N N . GLU A 1 68 ? -10.656 -3.631 -5.312 1.00 96.81 68 GLU A N 1
ATOM 519 C CA . GLU A 1 68 ? -10.758 -4.564 -6.433 1.00 96.81 68 GLU A CA 1
ATOM 520 C C . GLU A 1 68 ? -9.333 -4.869 -6.922 1.00 96.81 68 GLU A C 1
ATOM 522 O O . GLU A 1 68 ? -8.585 -3.957 -7.277 1.00 96.81 68 GLU A O 1
ATOM 527 N N . PHE A 1 69 ? -8.940 -6.145 -6.899 1.00 95.44 69 PHE A N 1
ATOM 528 C CA . PHE A 1 69 ? -7.608 -6.597 -7.308 1.00 95.44 69 PHE A CA 1
ATOM 529 C C . PHE A 1 69 ? -7.635 -7.215 -8.716 1.00 95.44 69 PHE A C 1
ATOM 531 O O . PHE A 1 69 ? -8.673 -7.731 -9.137 1.00 95.44 69 PHE A O 1
ATOM 538 N N . PRO A 1 70 ? -6.496 -7.221 -9.431 1.00 93.69 70 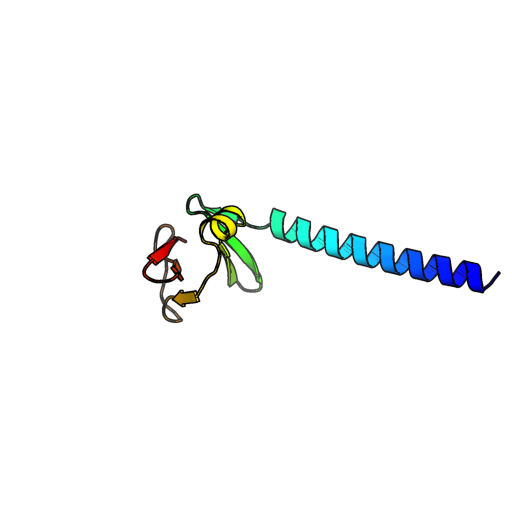PRO A N 1
ATOM 539 C CA . PRO A 1 70 ? -6.297 -8.041 -10.614 1.00 93.69 70 PRO A CA 1
ATOM 540 C C . PRO A 1 70 ? -6.524 -9.519 -10.298 1.00 93.69 70 PRO A C 1
ATOM 542 O O . PRO A 1 70 ? -6.314 -9.973 -9.171 1.00 93.69 70 PRO A O 1
ATOM 545 N N . GLU A 1 71 ? -6.895 -10.287 -11.317 1.00 94.75 71 GLU A N 1
ATOM 546 C CA . GLU A 1 71 ? -6.949 -11.740 -11.193 1.00 94.75 71 GLU A CA 1
ATOM 547 C C . GLU A 1 71 ? -5.556 -12.301 -10.853 1.00 94.75 71 GLU A C 1
ATOM 549 O O . GLU A 1 71 ? -4.552 -11.842 -11.414 1.00 94.75 71 GLU A O 1
ATOM 554 N N . PRO A 1 72 ? -5.453 -13.292 -9.948 1.00 93.69 72 PRO A N 1
ATOM 555 C CA . PRO A 1 72 ? -4.184 -13.945 -9.661 1.00 93.69 72 PRO A CA 1
ATOM 556 C C . PRO A 1 72 ? -3.513 -14.467 -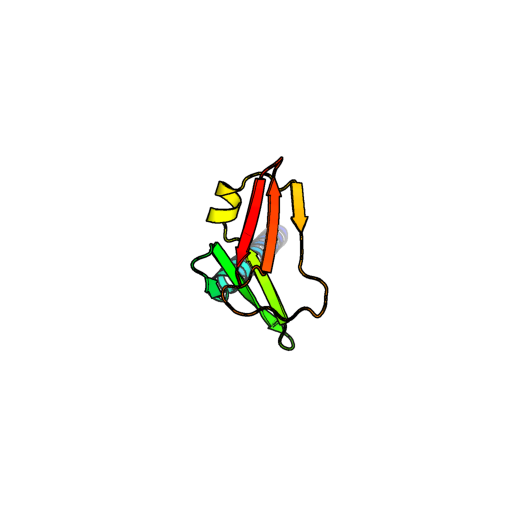10.937 1.00 93.69 72 PRO A C 1
ATOM 558 O O . PRO A 1 72 ? -4.143 -15.130 -11.755 1.00 93.69 72 PRO A O 1
ATOM 561 N N . GLY A 1 73 ? -2.220 -14.180 -11.095 1.00 93.19 73 GLY A N 1
ATOM 562 C CA . GLY A 1 73 ? -1.453 -14.559 -12.287 1.00 93.19 73 GLY A CA 1
ATOM 563 C C . GLY A 1 73 ? -1.537 -13.561 -13.445 1.00 93.19 73 GLY A C 1
ATOM 564 O O . GLY A 1 73 ? -0.806 -13.726 -14.419 1.00 93.19 73 GLY A O 1
ATOM 565 N N . LYS A 1 74 ? -2.354 -12.504 -13.344 1.00 94.25 74 LYS A N 1
ATOM 566 C CA . LYS A 1 74 ? -2.330 -11.404 -14.312 1.00 94.25 74 LYS A CA 1
ATOM 567 C C . LYS A 1 74 ? -0.979 -10.688 -14.278 1.00 94.25 74 LYS A C 1
ATOM 569 O O . LYS A 1 74 ? -0.537 -10.219 -13.230 1.00 94.25 74 LYS A O 1
ATOM 574 N N . GLU A 1 75 ? -0.352 -10.562 -15.444 1.00 94.56 75 GLU A N 1
ATOM 575 C CA . GLU A 1 75 ? 0.816 -9.704 -15.624 1.00 94.56 75 GLU A CA 1
ATOM 576 C C . GLU A 1 75 ? 0.398 -8.228 -15.617 1.00 94.56 75 GLU A C 1
ATOM 578 O O . GLU A 1 75 ? -0.570 -7.838 -16.274 1.00 94.56 75 GLU A O 1
ATOM 583 N N . VAL A 1 76 ? 1.146 -7.410 -14.880 1.00 92.94 76 VAL A N 1
ATOM 584 C CA . VAL A 1 76 ? 0.948 -5.960 -14.759 1.00 92.94 76 VAL A CA 1
ATOM 585 C C . VAL A 1 76 ? 2.290 -5.288 -15.032 1.00 92.94 76 VAL A C 1
ATOM 587 O O . VAL A 1 76 ? 3.318 -5.740 -14.522 1.00 92.94 76 VAL A O 1
ATOM 590 N N . ARG A 1 77 ? 2.301 -4.236 -15.853 1.00 92.69 77 ARG A N 1
ATOM 591 C CA . ARG A 1 77 ? 3.494 -3.428 -16.141 1.00 92.69 77 ARG A CA 1
ATOM 592 C C . ARG A 1 77 ? 3.406 -2.079 -15.432 1.00 92.69 77 ARG A C 1
ATOM 594 O O . ARG A 1 77 ? 2.333 -1.640 -15.037 1.00 92.69 77 ARG A O 1
ATOM 601 N N . GLN A 1 78 ? 4.547 -1.415 -15.274 1.00 90.06 78 GLN A N 1
ATOM 602 C CA . GLN A 1 78 ? 4.577 -0.065 -14.715 1.00 90.06 78 GLN A CA 1
ATOM 603 C C . GLN A 1 78 ? 3.678 0.876 -15.535 1.00 90.06 78 GLN A C 1
ATOM 605 O O . GLN A 1 78 ? 3.768 0.907 -16.762 1.00 90.06 78 GLN A O 1
ATOM 610 N N . GLY A 1 79 ? 2.828 1.638 -14.853 1.00 89.88 79 GLY A N 1
ATOM 611 C CA . GLY A 1 79 ? 1.796 2.496 -15.432 1.00 89.88 79 GLY A CA 1
ATOM 612 C C . GLY A 1 79 ? 0.424 1.829 -15.577 1.00 89.88 79 GLY A C 1
ATOM 613 O O . GLY A 1 79 ? -0.570 2.548 -15.672 1.00 89.88 79 GLY A O 1
ATOM 614 N N . ASP A 1 80 ? 0.339 0.497 -15.540 1.00 93.69 80 ASP A N 1
ATOM 615 C CA . ASP A 1 80 ? -0.940 -0.215 -15.569 1.00 93.69 80 ASP A CA 1
ATOM 616 C C . ASP A 1 80 ? -1.656 -0.109 -14.215 1.00 93.69 80 ASP A C 1
ATOM 618 O O . ASP A 1 80 ? -1.029 0.009 -13.158 1.00 93.69 80 ASP A O 1
ATOM 622 N N . ALA A 1 81 ? -2.986 -0.219 -14.231 1.00 93.56 81 ALA A N 1
ATOM 623 C CA . ALA A 1 81 ? -3.780 -0.308 -13.010 1.00 93.56 81 ALA A CA 1
ATOM 624 C C . ALA A 1 81 ? -3.440 -1.592 -12.231 1.00 93.56 81 ALA A C 1
ATOM 626 O O . ALA A 1 81 ? -3.654 -2.710 -12.707 1.00 93.56 81 ALA A O 1
ATOM 627 N N . LEU A 1 82 ? -2.934 -1.411 -11.012 1.00 94.44 82 LEU A N 1
ATOM 628 C CA . LEU A 1 82 ? -2.530 -2.475 -10.100 1.00 94.44 82 LEU A CA 1
ATOM 629 C C . LEU A 1 82 ? -3.656 -2.896 -9.158 1.00 94.44 82 LEU A C 1
ATOM 631 O O . LEU A 1 82 ? -3.724 -4.062 -8.801 1.00 94.44 82 LEU A O 1
ATOM 635 N N . PHE A 1 83 ? -4.511 -1.969 -8.730 1.00 96.06 83 PHE A N 1
ATOM 636 C CA . PHE A 1 83 ? -5.764 -2.239 -8.019 1.00 96.06 83 PHE A CA 1
ATOM 637 C C . PHE A 1 83 ? -6.653 -0.995 -8.046 1.00 96.06 83 PHE A C 1
ATOM 639 O O . PHE A 1 83 ? -6.171 0.128 -8.212 1.00 96.06 83 PHE A O 1
ATOM 646 N N . THR A 1 84 ? -7.947 -1.191 -7.823 1.00 97.00 84 THR A N 1
ATOM 647 C CA . THR A 1 84 ? -8.932 -0.109 -7.775 1.00 97.00 84 THR A CA 1
ATOM 648 C C . THR A 1 84 ? -9.490 0.019 -6.369 1.00 97.00 84 THR A C 1
ATOM 650 O O . THR A 1 84 ? -9.978 -0.945 -5.781 1.00 97.00 84 THR A O 1
ATOM 653 N N . VAL A 1 85 ? -9.462 1.228 -5.824 1.00 97.25 85 VAL A N 1
ATOM 654 C CA . VAL A 1 85 ? -10.122 1.554 -4.562 1.00 97.25 85 VAL A CA 1
ATOM 655 C C . VAL A 1 85 ? -11.522 2.078 -4.845 1.00 97.25 85 VAL A C 1
ATOM 657 O O . VAL A 1 85 ? -11.709 2.968 -5.677 1.00 97.25 85 VAL A O 1
ATOM 660 N N . VAL A 1 86 ? -12.509 1.543 -4.128 1.00 96.88 86 VAL A N 1
ATOM 661 C CA . VAL A 1 86 ? -13.908 1.954 -4.253 1.00 96.88 86 VAL A CA 1
ATOM 662 C C . VAL A 1 86 ? -14.363 2.672 -2.991 1.00 96.88 86 VAL A C 1
ATOM 664 O O . VAL A 1 86 ? -14.179 2.177 -1.876 1.00 96.88 86 VAL A O 1
ATOM 667 N N . ARG A 1 87 ? -14.981 3.839 -3.192 1.00 94.88 87 ARG A N 1
ATOM 668 C CA . ARG A 1 87 ? -15.584 4.663 -2.142 1.00 94.88 87 ARG A CA 1
ATOM 669 C C . ARG A 1 87 ? -16.901 5.272 -2.621 1.00 94.88 87 ARG A C 1
ATOM 671 O O . ARG A 1 87 ? -16.913 6.209 -3.425 1.00 94.88 87 ARG A O 1
ATOM 678 N N . GLY A 1 88 ? -18.021 4.768 -2.119 1.00 93.38 88 GLY A N 1
ATOM 679 C CA . GLY A 1 88 ? -19.361 5.076 -2.600 1.00 93.38 88 GLY A CA 1
ATOM 680 C C . GLY A 1 88 ? -19.479 4.769 -4.094 1.00 93.38 88 GLY A C 1
ATOM 681 O O . GLY A 1 88 ? -19.271 3.641 -4.528 1.00 93.38 88 GLY A O 1
ATOM 682 N N . ASN A 1 89 ? -19.767 5.801 -4.888 1.00 94.31 89 ASN A N 1
ATOM 683 C CA . ASN A 1 89 ? -19.813 5.731 -6.355 1.00 94.31 89 ASN A CA 1
ATOM 684 C C . ASN A 1 89 ? -18.466 6.087 -7.031 1.00 94.31 89 ASN A C 1
ATOM 686 O O . ASN A 1 89 ? -18.385 6.251 -8.243 1.00 94.31 89 ASN A O 1
ATOM 690 N N . ARG A 1 90 ? -17.387 6.289 -6.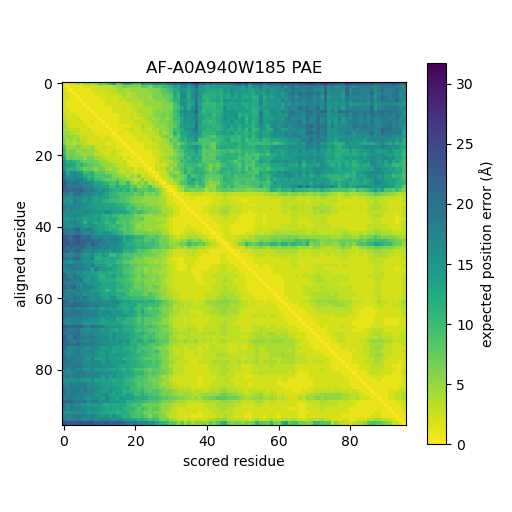269 1.00 95.00 90 ARG A N 1
ATOM 691 C CA . ARG A 1 90 ? -16.077 6.624 -6.842 1.00 95.00 90 ARG A CA 1
ATOM 692 C C . ARG A 1 90 ? -15.222 5.374 -6.958 1.00 95.00 90 ARG A C 1
ATOM 694 O O . ARG A 1 90 ? -15.124 4.604 -6.004 1.00 95.00 90 ARG A O 1
ATOM 701 N N . LYS A 1 91 ? -14.578 5.226 -8.112 1.00 96.38 91 LYS A N 1
ATOM 702 C CA . LYS A 1 91 ? -13.509 4.261 -8.363 1.00 96.38 91 LYS A CA 1
ATOM 703 C C . LYS A 1 91 ? -12.223 5.024 -8.641 1.00 96.38 91 LYS A C 1
ATOM 705 O O . LYS A 1 91 ? -12.248 6.007 -9.378 1.00 96.38 91 LYS A O 1
ATOM 710 N N . ILE A 1 92 ? -11.140 4.605 -8.002 1.00 96.50 92 ILE A N 1
ATOM 711 C CA . ILE A 1 92 ? -9.830 5.244 -8.102 1.00 96.50 92 ILE A CA 1
ATOM 712 C C . ILE A 1 92 ? -8.817 4.151 -8.399 1.00 96.50 92 ILE A C 1
ATOM 714 O O . ILE A 1 92 ? -8.603 3.270 -7.566 1.00 96.50 92 ILE A O 1
ATOM 718 N N . ASP A 1 93 ? -8.208 4.217 -9.574 1.00 96.81 93 ASP A N 1
ATOM 719 C CA . ASP A 1 93 ? -7.189 3.261 -9.987 1.00 96.81 93 ASP A CA 1
ATOM 720 C C . ASP A 1 93 ? -5.821 3.698 -9.468 1.00 96.81 93 ASP A C 1
ATOM 722 O O . ASP A 1 93 ? -5.400 4.843 -9.646 1.00 96.81 93 ASP A O 1
ATOM 726 N N . PHE A 1 94 ? -5.127 2.765 -8.827 1.00 96.56 94 PHE A N 1
ATOM 727 C CA . PHE A 1 94 ? -3.752 2.925 -8.384 1.00 96.56 94 PHE A CA 1
ATOM 728 C C . PHE A 1 94 ? -2.844 2.103 -9.283 1.00 96.56 94 PHE A C 1
ATOM 730 O O . PHE A 1 94 ? -3.119 0.935 -9.553 1.00 96.56 94 PHE A O 1
ATOM 737 N N . VAL A 1 95 ? -1.771 2.725 -9.761 1.00 94.88 95 VAL A N 1
ATOM 738 C CA . VAL A 1 95 ? -0.906 2.156 -10.800 1.00 94.88 95 VAL A CA 1
ATOM 739 C C . VAL A 1 95 ? 0.360 1.519 -10.229 1.00 94.88 95 VAL A C 1
ATOM 741 O O . VAL A 1 95 ? 0.835 1.924 -9.161 1.00 94.88 95 VAL A O 1
ATOM 744 N N . ALA A 1 96 ? 0.887 0.529 -10.951 1.00 81.50 96 ALA A N 1
ATOM 745 C CA . ALA A 1 96 ? 2.188 -0.095 -10.692 1.00 81.50 96 ALA A CA 1
ATOM 746 C C . ALA A 1 96 ? 3.360 0.774 -11.169 1.00 81.50 96 ALA A C 1
ATOM 748 O O . ALA A 1 96 ? 3.178 1.534 -12.145 1.00 81.50 96 ALA A O 1
#